Protein AF-A0A364V6A4-F1 (afdb_monomer_lite)

Radius of gyration: 16.4 Å; chains: 1; bounding box: 44×30×40 Å

Sequence (135 aa):
LLGFIPPDFLGDYAGTRKAAEILVEAIRRELERRLPPPDVTVEQLRDRSWWNGPEIYVVADDFEMIEGNSNPLRPLIPYLAQAADIGLHVIVARRSAGVGRASYEAFLQAMKEAGANGLLLSGERQEGQIWPGVY

pLDDT: mean 92.37, std 5.65, range [63.62, 98.25]

Structure (mmCIF, N/CA/C/O backbone):
data_AF-A0A364V6A4-F1
#
_entry.id   AF-A0A364V6A4-F1
#
loop_
_atom_site.group_PDB
_atom_site.id
_atom_site.type_symbol
_atom_site.label_atom_id
_atom_site.label_alt_id
_atom_site.label_comp_id
_atom_site.label_asym_id
_atom_site.label_entity_id
_atom_site.label_seq_id
_atom_site.pdbx_PDB_ins_code
_atom_site.Cartn_x
_atom_site.Cartn_y
_atom_site.Cartn_z
_atom_site.occupancy
_atom_site.B_iso_or_equiv
_atom_site.auth_seq_id
_atom_site.auth_comp_id
_atom_site.auth_asym_id
_atom_site.auth_atom_id
_atom_site.pdbx_PDB_model_num
ATOM 1 N N . LEU A 1 1 ? 0.363 -13.773 -12.157 1.00 63.62 1 LEU A N 1
ATOM 2 C CA . LEU A 1 1 ? -0.775 -13.518 -11.236 1.00 63.62 1 LEU A CA 1
ATOM 3 C C . LEU A 1 1 ? -2.107 -14.030 -11.787 1.00 63.62 1 LEU A C 1
ATOM 5 O O . LEU A 1 1 ? -2.777 -14.786 -11.093 1.00 63.62 1 LEU A O 1
ATOM 9 N N . LEU A 1 2 ? -2.483 -13.683 -13.025 1.00 71.94 2 LEU A N 1
ATOM 10 C CA . LEU A 1 2 ? -3.692 -14.224 -13.663 1.00 71.94 2 LEU A CA 1
ATOM 11 C C . LEU A 1 2 ? -3.664 -15.761 -13.738 1.00 71.94 2 LEU A C 1
ATOM 13 O O . LEU A 1 2 ? -2.624 -16.345 -14.039 1.00 71.94 2 LEU A O 1
ATOM 17 N N . GLY A 1 3 ? -4.801 -16.396 -13.439 1.00 79.06 3 GLY A N 1
ATOM 18 C CA . GLY A 1 3 ? -4.962 -17.856 -13.444 1.00 79.06 3 GLY A CA 1
ATOM 19 C C . GLY A 1 3 ? -4.605 -18.571 -12.134 1.00 79.06 3 GLY A C 1
ATOM 20 O O . GLY A 1 3 ? -4.895 -19.756 -12.013 1.00 79.06 3 GLY A O 1
ATOM 21 N N . PHE A 1 4 ? -4.027 -17.871 -11.150 1.00 85.56 4 PHE A N 1
ATOM 22 C CA . PHE A 1 4 ? -3.718 -18.431 -9.822 1.00 85.56 4 PHE A CA 1
ATOM 23 C C . PHE A 1 4 ? -4.662 -17.946 -8.715 1.00 85.56 4 PHE A C 1
ATOM 25 O O . PHE A 1 4 ? -4.752 -18.580 -7.668 1.00 85.56 4 PHE A O 1
ATOM 32 N N . ILE A 1 5 ? -5.360 -16.830 -8.941 1.00 86.88 5 ILE A N 1
ATOM 33 C CA . ILE A 1 5 ? -6.365 -16.289 -8.021 1.00 86.88 5 ILE A CA 1
ATOM 34 C C . ILE A 1 5 ? -7.715 -16.914 -8.398 1.00 86.88 5 ILE A C 1
ATOM 36 O O . ILE A 1 5 ? -8.118 -16.773 -9.558 1.00 86.88 5 ILE A O 1
ATOM 40 N N . PRO A 1 6 ? -8.414 -17.606 -7.477 1.00 90.12 6 PRO A N 1
ATOM 41 C CA . PRO A 1 6 ? -9.741 -18.127 -7.778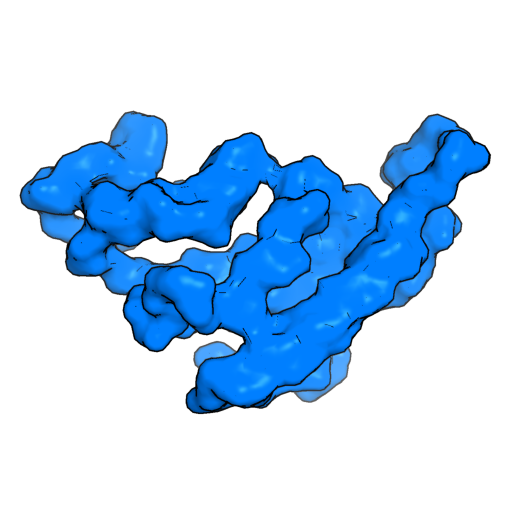 1.00 90.12 6 PRO A CA 1
ATOM 42 C C . PRO A 1 6 ? -10.704 -16.978 -8.128 1.00 90.12 6 PRO A C 1
ATOM 44 O O . PRO A 1 6 ? -10.582 -15.902 -7.538 1.00 90.12 6 PRO A O 1
ATOM 47 N N . PRO A 1 7 ? -11.667 -17.183 -9.047 1.00 87.38 7 PRO A N 1
ATOM 48 C CA . PRO A 1 7 ? -12.525 -16.105 -9.548 1.00 87.38 7 PRO A CA 1
ATOM 49 C C . PRO A 1 7 ? -13.254 -15.324 -8.450 1.00 87.38 7 PRO A C 1
ATOM 51 O O . PRO A 1 7 ? -13.356 -14.107 -8.543 1.00 87.38 7 PRO A O 1
ATOM 54 N N . ASP A 1 8 ? -13.669 -16.003 -7.379 1.00 90.00 8 ASP A N 1
ATOM 55 C CA . ASP A 1 8 ? -14.411 -15.401 -6.263 1.00 90.00 8 ASP A CA 1
ATOM 56 C C . ASP A 1 8 ? -13.586 -14.389 -5.445 1.00 90.00 8 ASP A C 1
ATOM 58 O O . ASP A 1 8 ? -14.149 -13.581 -4.710 1.00 90.00 8 ASP A O 1
ATOM 62 N N . PHE A 1 9 ? -12.254 -14.417 -5.571 1.00 90.00 9 PHE A N 1
ATOM 63 C CA . PHE A 1 9 ? -11.339 -13.485 -4.902 1.00 90.00 9 PHE A CA 1
ATOM 64 C C . PHE A 1 9 ? -10.773 -12.422 -5.850 1.00 90.00 9 PHE A C 1
ATOM 66 O O . PHE A 1 9 ? -10.132 -11.473 -5.396 1.00 90.00 9 PHE A O 1
ATOM 73 N N . LEU A 1 10 ? -10.978 -12.564 -7.164 1.00 92.44 10 LEU A N 1
ATOM 74 C CA . LEU A 1 10 ? -10.512 -11.590 -8.141 1.00 92.44 10 LEU A CA 1
ATOM 75 C C . LEU A 1 10 ? -11.546 -10.470 -8.274 1.00 92.44 10 LEU A C 1
ATOM 77 O O . LEU A 1 10 ? -12.531 -10.612 -8.991 1.00 92.44 10 LEU A O 1
ATOM 81 N N . GLY A 1 11 ? -11.294 -9.343 -7.605 1.00 90.81 11 GLY A N 1
ATOM 82 C CA . GLY A 1 11 ? -12.127 -8.148 -7.752 1.00 90.81 11 GLY A CA 1
ATOM 83 C C . GLY A 1 11 ? -12.099 -7.604 -9.182 1.00 90.81 11 GLY A C 1
ATOM 84 O O . GLY A 1 11 ? -13.140 -7.492 -9.820 1.00 90.81 11 GLY A O 1
ATOM 85 N N . ASP A 1 12 ? -10.904 -7.285 -9.687 1.00 94.00 12 ASP A N 1
ATOM 86 C CA . ASP A 1 12 ? -10.681 -6.879 -11.078 1.00 94.00 12 ASP A CA 1
ATOM 87 C C . ASP A 1 12 ? -9.176 -6.950 -11.428 1.00 94.00 12 ASP A C 1
ATOM 89 O O . ASP A 1 12 ? -8.330 -7.188 -10.561 1.00 94.00 12 ASP A O 1
ATOM 93 N N . TYR A 1 13 ? -8.828 -6.737 -12.698 1.00 94.62 13 TYR A N 1
ATOM 94 C CA . TYR A 1 13 ? -7.462 -6.718 -13.209 1.00 94.62 13 TYR A CA 1
ATOM 95 C C . TYR A 1 13 ? -7.217 -5.522 -14.139 1.00 94.62 13 TYR A C 1
ATOM 97 O O . TYR A 1 13 ? -7.909 -5.319 -15.136 1.00 94.62 13 TYR A O 1
ATOM 105 N N . ALA A 1 14 ? -6.145 -4.773 -13.876 1.00 95.31 14 ALA A N 1
ATOM 106 C CA . ALA A 1 14 ? -5.703 -3.679 -14.733 1.00 95.31 14 ALA A CA 1
ATOM 107 C C . ALA A 1 14 ? -4.434 -4.038 -15.514 1.00 95.31 14 ALA A C 1
ATOM 109 O O . ALA A 1 14 ? -3.328 -3.978 -14.989 1.00 95.31 14 ALA A O 1
ATOM 110 N N . GLY A 1 15 ? -4.589 -4.321 -16.811 1.00 93.75 15 GLY A N 1
ATOM 111 C CA . GLY A 1 15 ? -3.462 -4.488 -17.742 1.00 93.75 15 GLY A CA 1
ATOM 112 C C . GLY A 1 15 ? -2.947 -3.181 -18.361 1.00 93.75 15 GLY A C 1
ATOM 113 O O . GLY A 1 15 ? -2.010 -3.195 -19.152 1.00 93.75 15 GLY A O 1
ATOM 114 N N . THR A 1 16 ? -3.575 -2.040 -18.061 1.00 93.88 16 THR A N 1
ATOM 115 C CA . THR A 1 16 ? -3.191 -0.724 -18.595 1.00 93.88 16 THR A CA 1
ATOM 116 C C . THR A 1 16 ? -3.264 0.336 -17.504 1.00 93.88 16 THR A C 1
ATOM 118 O O . THR A 1 16 ? -4.053 0.206 -16.567 1.00 93.88 16 THR A O 1
ATOM 121 N N . ARG A 1 17 ? -2.506 1.432 -17.654 1.00 93.06 17 ARG A N 1
ATOM 122 C CA . ARG A 1 17 ? -2.542 2.560 -16.706 1.00 93.06 17 ARG A CA 1
ATOM 123 C C . ARG A 1 17 ? -3.956 3.117 -16.525 1.00 93.06 17 ARG A C 1
ATOM 125 O O . ARG A 1 17 ? -4.395 3.286 -15.398 1.00 93.06 17 ARG A O 1
ATOM 132 N N . LYS A 1 18 ? -4.691 3.320 -17.623 1.00 94.44 18 LYS A N 1
ATOM 133 C CA . LYS A 1 18 ? -6.068 3.834 -17.581 1.00 94.44 18 LYS A CA 1
ATOM 134 C C . LYS A 1 18 ? -7.011 2.906 -16.810 1.00 94.44 18 LYS A C 1
AT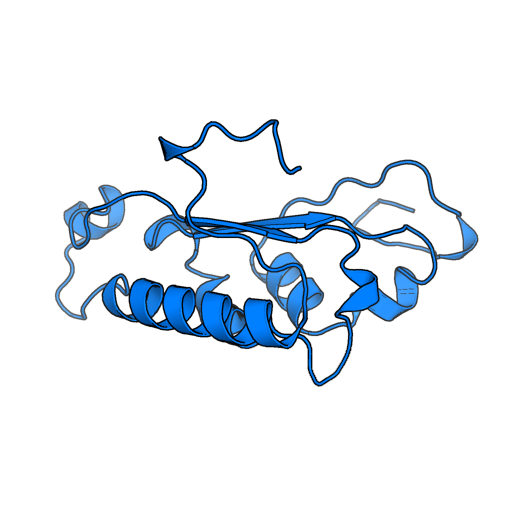OM 136 O O . LYS A 1 18 ? -7.848 3.380 -16.052 1.00 94.44 18 LYS A O 1
ATOM 141 N N . ALA A 1 19 ? -6.882 1.590 -16.992 1.00 96.19 19 ALA A N 1
ATOM 142 C CA . ALA A 1 19 ? -7.654 0.631 -16.203 1.00 96.19 19 ALA A CA 1
ATOM 143 C C . ALA A 1 19 ? -7.274 0.710 -14.716 1.00 96.19 19 ALA A C 1
ATOM 145 O O . ALA A 1 19 ? -8.159 0.744 -13.869 1.00 96.19 19 ALA A O 1
ATOM 146 N N . ALA A 1 20 ? -5.979 0.825 -14.400 1.00 96.75 20 ALA A N 1
ATOM 147 C CA . ALA A 1 20 ? -5.512 0.958 -13.021 1.00 96.75 20 ALA A CA 1
ATOM 148 C C . ALA A 1 20 ? -6.068 2.222 -12.349 1.00 96.75 20 ALA A C 1
ATOM 150 O O . ALA A 1 20 ? -6.543 2.142 -11.224 1.00 96.75 20 ALA A O 1
ATOM 151 N N . GLU A 1 21 ? -6.085 3.363 -13.043 1.00 96.44 21 GLU A N 1
ATOM 152 C CA . GLU A 1 21 ? -6.680 4.612 -12.540 1.00 96.44 21 GLU A CA 1
ATOM 153 C C . GLU A 1 21 ? -8.164 4.437 -12.182 1.00 96.44 21 GLU A C 1
ATOM 155 O O . GLU A 1 21 ? -8.600 4.877 -11.119 1.00 96.44 21 GLU A O 1
ATOM 160 N N . ILE A 1 22 ? -8.933 3.753 -13.037 1.00 97.44 22 ILE A N 1
ATOM 161 C CA . ILE A 1 22 ? -10.358 3.481 -12.800 1.00 97.44 22 ILE A CA 1
ATOM 162 C C . ILE A 1 22 ? -10.546 2.581 -11.572 1.00 97.44 22 ILE A C 1
ATOM 164 O O . ILE A 1 22 ? -11.369 2.890 -10.708 1.00 97.44 22 ILE A O 1
ATOM 168 N N . LEU A 1 23 ? -9.781 1.490 -11.473 1.00 97.50 23 LEU A N 1
ATOM 169 C CA . LEU A 1 23 ? -9.874 0.560 -10.344 1.00 97.50 23 LEU A CA 1
ATOM 170 C C . LEU A 1 23 ? -9.458 1.210 -9.030 1.00 97.50 23 LEU A C 1
ATOM 172 O O . LEU A 1 23 ? -10.139 1.051 -8.020 1.00 97.50 23 LEU A O 1
ATOM 176 N N . VAL A 1 24 ? -8.367 1.971 -9.041 1.00 98.06 24 VAL A N 1
ATOM 177 C CA . VAL A 1 24 ? -7.881 2.670 -7.852 1.00 98.06 24 VAL A CA 1
ATOM 178 C C . VAL A 1 24 ? -8.897 3.695 -7.377 1.00 98.06 24 VAL A C 1
ATOM 180 O O . VAL A 1 24 ? -9.136 3.786 -6.178 1.00 98.06 24 VAL A O 1
ATOM 183 N N . GLU A 1 25 ? -9.543 4.426 -8.283 1.00 98.00 25 GLU A N 1
ATOM 184 C CA . GLU A 1 25 ? -10.599 5.364 -7.908 1.00 98.00 25 GLU A CA 1
ATOM 185 C C . GLU A 1 25 ? -11.815 4.651 -7.289 1.00 98.00 25 GLU A C 1
ATOM 187 O O . GLU A 1 25 ? -12.401 5.152 -6.328 1.00 98.00 25 GLU A O 1
ATOM 192 N N . ALA A 1 26 ? -12.180 3.464 -7.784 1.00 97.81 26 ALA A N 1
ATOM 193 C CA . ALA A 1 26 ? -13.237 2.654 -7.181 1.00 97.81 26 ALA A CA 1
ATOM 194 C C . ALA A 1 26 ? -12.854 2.168 -5.771 1.00 97.81 26 ALA A C 1
ATOM 196 O O . ALA A 1 26 ? -13.650 2.306 -4.841 1.00 97.81 26 ALA A O 1
ATOM 197 N N . ILE A 1 27 ? -11.622 1.676 -5.599 1.00 98.12 27 ILE A N 1
ATOM 198 C CA . ILE A 1 27 ? -11.077 1.267 -4.297 1.00 98.12 27 ILE A CA 1
ATOM 199 C C . ILE A 1 27 ? -11.061 2.456 -3.338 1.00 98.12 27 ILE A C 1
ATOM 201 O O . ILE A 1 27 ? -11.564 2.350 -2.225 1.00 98.12 27 ILE A O 1
ATOM 205 N N . ARG A 1 28 ? -10.556 3.612 -3.776 1.00 98.06 28 ARG A N 1
ATOM 206 C CA . ARG A 1 28 ? -10.486 4.845 -2.983 1.00 98.06 28 ARG A CA 1
ATOM 207 C C . ARG A 1 28 ? -11.847 5.202 -2.389 1.00 98.06 28 ARG A C 1
ATOM 209 O O . ARG A 1 28 ? -11.945 5.429 -1.190 1.00 98.06 28 ARG A O 1
ATOM 216 N N . ARG A 1 29 ? -12.903 5.195 -3.206 1.00 97.75 29 ARG A N 1
ATOM 217 C CA . ARG A 1 29 ? -14.273 5.491 -2.753 1.00 97.75 29 ARG A CA 1
ATOM 218 C C . ARG A 1 29 ? -14.789 4.497 -1.722 1.00 97.75 29 ARG A C 1
ATOM 220 O O . ARG A 1 29 ? -15.554 4.880 -0.845 1.00 97.75 29 ARG A O 1
ATOM 227 N N . GLU A 1 30 ? -14.424 3.227 -1.851 1.00 97.62 30 GLU A N 1
ATOM 228 C CA . GLU A 1 30 ? -14.796 2.207 -0.875 1.00 97.62 30 GLU A CA 1
ATOM 229 C C . GLU A 1 30 ? -14.039 2.410 0.444 1.00 97.62 30 GLU A C 1
ATOM 231 O O . GLU A 1 30 ? -14.655 2.413 1.506 1.00 97.62 30 GLU A O 1
ATOM 236 N N . LEU A 1 31 ? -12.735 2.694 0.386 1.00 97.88 31 LEU A N 1
ATOM 237 C CA . LEU A 1 31 ? -11.923 3.002 1.565 1.00 97.88 31 LEU A CA 1
ATOM 238 C C . LEU A 1 31 ? -12.405 4.262 2.300 1.00 97.88 31 LEU A C 1
ATOM 240 O O . LEU A 1 31 ? -12.401 4.276 3.526 1.00 97.88 31 LEU A O 1
ATOM 244 N N . GLU A 1 32 ? -12.878 5.288 1.582 1.00 97.00 32 GLU A N 1
ATOM 245 C CA . GLU A 1 32 ? -13.492 6.481 2.193 1.00 97.00 32 GLU A CA 1
ATOM 246 C C . GLU A 1 32 ? -14.704 6.145 3.057 1.00 97.00 32 GLU A C 1
ATOM 248 O O . GLU A 1 32 ? -14.869 6.721 4.129 1.00 97.00 32 GLU A O 1
ATOM 253 N N . ARG A 1 33 ? -15.545 5.202 2.620 1.00 96.38 33 ARG A N 1
ATOM 254 C CA . ARG A 1 33 ? -16.714 4.768 3.399 1.00 96.38 33 ARG A CA 1
ATOM 255 C C . ARG A 1 33 ? -16.328 3.944 4.619 1.00 96.38 33 ARG A C 1
ATOM 257 O O . ARG A 1 33 ? -17.093 3.896 5.574 1.00 96.38 33 ARG A O 1
ATOM 264 N N . ARG A 1 34 ? -15.169 3.283 4.571 1.00 97.25 34 ARG A N 1
ATOM 265 C CA . ARG A 1 34 ? -14.639 2.469 5.670 1.00 97.25 34 ARG A CA 1
ATOM 266 C C . ARG A 1 34 ? -13.877 3.290 6.703 1.00 97.25 34 ARG A C 1
ATOM 268 O O . ARG A 1 34 ? -13.448 2.717 7.698 1.00 97.25 34 ARG A O 1
ATOM 275 N N . LEU A 1 35 ? -13.700 4.598 6.505 1.00 96.06 35 LEU A N 1
ATOM 276 C CA . LEU A 1 35 ? -13.064 5.445 7.510 1.00 96.06 35 LEU A CA 1
ATOM 277 C C . LEU A 1 35 ? -13.868 5.423 8.818 1.00 96.06 35 LEU A C 1
ATOM 279 O O . LEU A 1 35 ? -15.098 5.514 8.765 1.00 96.06 35 LEU A O 1
ATOM 283 N N . PRO A 1 36 ? -13.202 5.315 9.983 1.00 94.12 36 PRO A N 1
ATOM 284 C CA . PRO A 1 36 ? -13.894 5.353 11.263 1.00 94.12 36 PRO A CA 1
ATOM 285 C C . PRO A 1 36 ? -14.671 6.671 11.414 1.00 94.12 36 PRO A C 1
ATOM 287 O O . PRO A 1 36 ? -14.083 7.745 11.237 1.00 94.12 36 PRO A O 1
ATOM 290 N N . PRO A 1 37 ? -15.978 6.630 11.724 1.00 92.44 37 PRO A N 1
ATOM 291 C CA . PRO A 1 37 ? -16.744 7.843 11.967 1.00 92.44 37 PRO A CA 1
ATOM 292 C C . PRO A 1 37 ? -16.332 8.496 13.304 1.00 92.44 37 PRO A C 1
ATOM 294 O O . PRO A 1 37 ? -15.756 7.828 14.165 1.00 92.44 37 PRO A O 1
ATOM 297 N N . PRO A 1 38 ? -16.618 9.796 13.519 1.00 92.44 38 PRO A N 1
ATOM 298 C CA . PRO A 1 38 ? -16.183 10.518 14.722 1.00 92.44 38 PRO A CA 1
ATOM 299 C C . PRO A 1 38 ? -16.707 9.947 16.048 1.00 92.44 38 PRO A C 1
ATOM 301 O O . PRO A 1 38 ? -16.128 10.207 17.098 1.00 92.44 38 PRO A O 1
ATOM 304 N N . ASP A 1 39 ? -17.817 9.215 16.004 1.00 93.44 39 ASP A N 1
ATOM 305 C CA . ASP A 1 39 ? -18.513 8.615 17.140 1.00 93.44 39 ASP A CA 1
ATOM 306 C C . ASP A 1 39 ? -18.197 7.121 17.337 1.00 93.44 39 ASP A C 1
ATOM 308 O O . ASP A 1 39 ? -18.847 6.461 18.149 1.00 93.44 39 ASP A O 1
ATOM 312 N N . VAL A 1 40 ? -17.192 6.585 16.633 1.00 94.50 40 VAL A N 1
ATOM 313 C CA . VAL A 1 40 ? -16.762 5.187 16.775 1.00 94.50 40 VAL A CA 1
ATOM 314 C C . VAL A 1 40 ? -16.288 4.888 18.205 1.00 94.50 40 VAL A C 1
ATOM 316 O O . VAL A 1 40 ? -15.485 5.626 18.784 1.00 94.50 40 VAL A O 1
ATOM 319 N N . THR A 1 41 ? -16.775 3.794 18.797 1.00 94.69 41 THR A N 1
ATOM 320 C CA . THR A 1 41 ? -16.348 3.382 20.146 1.00 94.69 41 THR A CA 1
ATOM 321 C C . THR A 1 41 ? -15.021 2.619 20.121 1.00 94.69 41 THR A C 1
ATOM 323 O O . THR A 1 41 ? -14.572 2.141 19.079 1.00 94.69 41 THR A O 1
ATOM 326 N N . VAL A 1 42 ? -14.387 2.450 21.287 1.00 93.81 42 VAL A N 1
ATOM 327 C CA . VAL A 1 42 ? -13.146 1.662 21.419 1.00 93.81 42 VAL A CA 1
ATOM 328 C C . VAL A 1 42 ? -13.372 0.196 21.037 1.00 93.81 42 VAL A C 1
ATOM 330 O O . VAL A 1 42 ? -12.523 -0.413 20.389 1.00 93.81 42 VAL A O 1
ATOM 333 N N . GLU A 1 43 ? -14.520 -0.371 21.407 1.00 94.62 43 GLU A N 1
ATOM 334 C CA . GLU A 1 43 ? -14.911 -1.737 21.048 1.00 94.62 43 GLU A CA 1
ATOM 335 C C . GLU A 1 43 ? -15.088 -1.867 19.535 1.00 94.62 43 GLU A C 1
ATOM 337 O O . GLU A 1 43 ? -14.581 -2.810 18.933 1.00 94.62 43 GLU A O 1
ATOM 342 N N . GLN A 1 44 ? -15.737 -0.883 18.904 1.00 93.88 44 GLN A N 1
ATOM 343 C CA . GLN A 1 44 ? -15.886 -0.865 17.454 1.00 93.88 44 GLN A CA 1
ATOM 344 C C . GLN A 1 44 ? -14.536 -0.740 16.752 1.00 93.88 44 GLN A C 1
ATOM 346 O O . GLN A 1 44 ? -14.310 -1.495 15.812 1.00 93.88 44 GLN A O 1
ATOM 351 N N . LEU A 1 45 ? -13.638 0.132 17.233 1.00 92.00 45 LEU A N 1
ATOM 352 C CA . LEU A 1 45 ? -12.261 0.272 16.738 1.00 92.00 45 LEU A CA 1
ATOM 353 C C . LEU A 1 45 ? -11.498 -1.057 16.778 1.00 92.00 45 LEU A C 1
ATOM 355 O O . LEU A 1 45 ? -10.868 -1.447 15.798 1.00 92.00 45 LEU A O 1
ATOM 359 N N . ARG A 1 46 ? -11.591 -1.773 17.901 1.00 91.56 46 ARG A N 1
ATOM 360 C CA . ARG A 1 46 ? -10.905 -3.053 18.099 1.00 91.56 46 ARG A CA 1
ATOM 361 C C . ARG A 1 46 ? -11.428 -4.154 17.178 1.00 91.56 46 ARG A C 1
ATOM 363 O O . ARG A 1 46 ? -10.628 -4.915 16.637 1.00 91.56 46 ARG A O 1
ATOM 370 N N . ASP A 1 47 ? -12.745 -4.223 17.009 1.00 93.75 47 ASP A N 1
ATOM 371 C CA . ASP A 1 47 ? -13.405 -5.319 16.295 1.00 93.75 47 ASP A CA 1
ATOM 372 C C . ASP A 1 47 ? -13.724 -4.976 14.829 1.00 93.75 47 ASP A C 1
ATOM 374 O O . ASP A 1 47 ? -14.276 -5.803 14.105 1.00 93.75 47 ASP A O 1
ATOM 378 N N . ARG A 1 48 ? -13.380 -3.761 14.378 1.00 94.62 48 ARG A N 1
ATOM 379 C CA . ARG A 1 48 ? -13.638 -3.237 13.022 1.00 94.62 48 ARG A CA 1
ATOM 380 C C . ARG A 1 48 ? -15.106 -3.257 12.607 1.00 94.62 48 ARG A C 1
ATO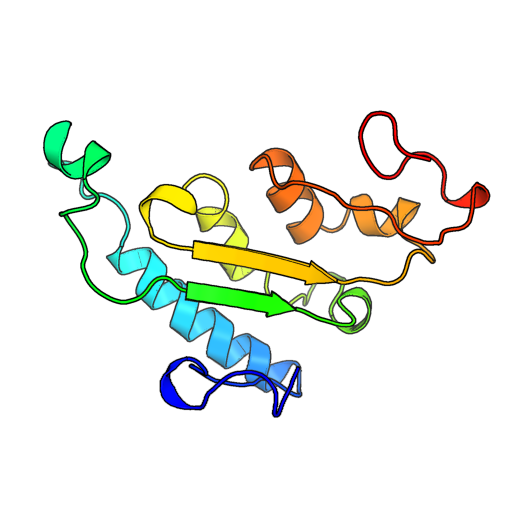M 382 O O . ARG A 1 48 ? -15.432 -3.363 11.431 1.00 94.62 48 ARG A O 1
ATOM 389 N N . SER A 1 49 ? -16.012 -3.131 13.572 1.00 94.94 49 SER A N 1
ATOM 390 C CA . SER A 1 49 ? -17.441 -3.390 13.362 1.00 94.94 49 SER A CA 1
ATOM 391 C C . SER A 1 49 ? -18.236 -2.215 12.781 1.00 94.94 49 SER A C 1
ATOM 393 O O . SER A 1 49 ? -19.432 -2.360 12.532 1.00 94.94 49 SER A O 1
ATOM 395 N N . TRP A 1 50 ? -17.603 -1.061 12.531 1.00 95.19 50 TRP A N 1
ATOM 396 C CA . TRP A 1 50 ? -18.249 0.075 11.853 1.00 95.19 50 TRP A CA 1
ATOM 397 C C . TRP A 1 50 ? -18.344 -0.106 10.331 1.00 95.19 50 TRP A C 1
ATOM 399 O O . TRP A 1 50 ? -19.072 0.634 9.672 1.00 95.19 50 TRP A O 1
ATOM 409 N N . TRP A 1 51 ? -17.635 -1.087 9.766 1.00 96.31 51 TRP A N 1
ATOM 410 C CA . TRP A 1 51 ? -17.758 -1.471 8.364 1.00 96.31 51 TRP A CA 1
ATOM 411 C C . TRP A 1 51 ? -17.891 -2.988 8.221 1.00 96.31 51 TRP A C 1
ATOM 413 O O . TRP A 1 51 ? -17.612 -3.761 9.133 1.00 96.31 51 TRP A O 1
ATOM 423 N N . ASN A 1 52 ? -18.347 -3.419 7.049 1.00 95.69 52 ASN A N 1
ATOM 424 C CA . ASN A 1 52 ? -18.467 -4.828 6.702 1.00 95.69 52 ASN A CA 1
ATOM 425 C C . ASN A 1 52 ? -18.050 -5.062 5.250 1.00 95.69 52 ASN A C 1
ATOM 427 O O . ASN A 1 52 ? -18.173 -4.174 4.408 1.00 95.69 52 ASN A O 1
ATOM 431 N N . GLY A 1 53 ? -17.663 -6.292 4.929 1.00 94.62 53 GLY A N 1
ATOM 432 C CA . GLY A 1 53 ? -17.313 -6.702 3.572 1.00 94.62 53 GLY A CA 1
ATOM 433 C C . GLY A 1 53 ? -15.939 -7.362 3.512 1.00 94.62 53 GLY A C 1
ATOM 434 O O . GLY A 1 53 ? -15.303 -7.556 4.547 1.00 94.62 53 GLY A O 1
ATOM 435 N N . PRO A 1 54 ? -15.479 -7.735 2.310 1.00 95.06 54 PRO A N 1
ATOM 436 C CA . PRO A 1 54 ? -14.157 -8.312 2.145 1.00 95.06 54 PRO A CA 1
ATOM 437 C C . PRO A 1 54 ? -13.064 -7.258 2.356 1.00 95.06 54 PRO A C 1
ATOM 439 O O . PRO A 1 54 ? -13.237 -6.069 2.056 1.00 95.06 54 PRO A O 1
ATOM 442 N N . GLU A 1 55 ? -11.914 -7.721 2.828 1.00 96.81 55 GLU A N 1
ATOM 443 C CA . GLU A 1 55 ? -10.659 -6.977 2.742 1.00 96.81 55 GLU A CA 1
ATOM 444 C C . GLU A 1 55 ? -10.239 -6.799 1.273 1.00 96.81 55 GLU A C 1
ATOM 446 O O . GLU A 1 55 ? -10.541 -7.623 0.408 1.00 96.81 55 GLU A O 1
ATOM 451 N N . ILE A 1 56 ? -9.541 -5.703 0.988 1.00 97.75 56 ILE A N 1
ATOM 452 C CA . ILE A 1 56 ? -9.076 -5.330 -0.346 1.00 97.75 56 ILE A CA 1
ATOM 453 C C . ILE A 1 56 ? -7.569 -5.565 -0.420 1.00 97.75 56 ILE A C 1
ATOM 455 O O . ILE A 1 56 ? -6.796 -4.914 0.280 1.00 97.75 56 ILE A O 1
ATOM 459 N N . TYR A 1 57 ? -7.154 -6.457 -1.317 1.00 97.62 57 TYR A N 1
ATOM 460 C CA . TYR A 1 57 ? -5.750 -6.739 -1.609 1.00 97.62 57 TYR A CA 1
ATOM 461 C C . TYR A 1 57 ? -5.378 -6.112 -2.954 1.00 97.62 57 TYR A C 1
ATOM 463 O O . TYR A 1 57 ? -5.832 -6.555 -4.008 1.00 97.62 57 TYR A O 1
ATOM 471 N N . VAL A 1 58 ? -4.540 -5.078 -2.924 1.00 97.50 58 VAL A N 1
ATOM 472 C CA . VAL A 1 58 ? -3.967 -4.447 -4.116 1.00 97.50 58 VAL A CA 1
ATOM 473 C C . VAL A 1 58 ? -2.603 -5.066 -4.375 1.00 97.50 58 VAL A C 1
ATOM 475 O O . VAL A 1 58 ? -1.663 -4.838 -3.617 1.00 97.50 58 VAL A O 1
ATOM 478 N N . VAL A 1 59 ? -2.492 -5.844 -5.450 1.00 96.88 59 VAL A N 1
ATOM 479 C CA . VAL A 1 59 ? -1.228 -6.454 -5.880 1.00 96.88 59 VAL A CA 1
ATOM 480 C C . VAL A 1 59 ? -0.743 -5.751 -7.142 1.00 96.88 59 VAL A C 1
ATOM 482 O O . VAL A 1 59 ? -1.384 -5.841 -8.188 1.00 96.88 59 VAL A O 1
ATOM 485 N N . ALA A 1 60 ? 0.386 -5.056 -7.042 1.00 96.38 60 ALA A N 1
ATOM 486 C CA . ALA A 1 60 ? 1.035 -4.381 -8.157 1.00 96.38 60 ALA A CA 1
ATOM 487 C C . ALA A 1 60 ? 2.355 -5.083 -8.488 1.00 96.38 60 ALA A C 1
ATOM 489 O O . ALA A 1 60 ? 3.282 -5.089 -7.680 1.00 96.38 60 ALA A O 1
ATOM 490 N N . ASP A 1 61 ? 2.416 -5.677 -9.674 1.00 94.88 61 ASP A N 1
ATOM 491 C CA . ASP A 1 61 ? 3.606 -6.332 -10.222 1.00 94.88 61 ASP A CA 1
ATOM 492 C C . ASP A 1 61 ? 4.279 -5.428 -11.267 1.00 94.88 61 ASP A C 1
ATOM 494 O O . ASP A 1 61 ? 3.622 -4.532 -11.804 1.00 94.88 61 ASP A O 1
ATOM 498 N N . ASP A 1 62 ? 5.572 -5.644 -11.531 1.00 93.94 62 ASP A N 1
ATOM 499 C CA . ASP A 1 62 ? 6.417 -4.780 -12.380 1.00 93.94 62 ASP A CA 1
ATOM 500 C C . ASP A 1 62 ? 6.209 -3.272 -12.081 1.00 93.94 62 ASP A C 1
ATOM 502 O O . ASP A 1 62 ? 6.018 -2.450 -12.984 1.00 93.94 62 ASP A O 1
ATOM 506 N N . PHE A 1 63 ? 6.194 -2.883 -10.800 1.00 94.25 63 PHE A N 1
ATOM 507 C CA . PHE A 1 63 ? 5.797 -1.532 -10.377 1.00 94.25 63 PHE A CA 1
ATOM 508 C C . PHE A 1 63 ? 6.648 -0.415 -10.997 1.00 94.25 63 PHE A C 1
ATOM 510 O O . PHE A 1 63 ? 6.135 0.682 -11.229 1.00 94.25 63 PHE A O 1
ATOM 517 N N . GLU A 1 64 ? 7.897 -0.693 -11.384 1.00 92.00 64 GLU A N 1
ATOM 518 C CA . GLU A 1 64 ? 8.732 0.255 -12.129 1.00 92.00 64 GLU A CA 1
ATOM 519 C C . GLU A 1 64 ? 8.094 0.760 -13.439 1.00 92.00 64 GLU A C 1
ATOM 521 O O . GLU A 1 64 ? 8.421 1.847 -13.912 1.00 92.00 64 GLU A O 1
ATOM 526 N N . MET A 1 65 ? 7.138 0.022 -14.011 1.00 92.00 65 MET A N 1
ATOM 527 C CA . MET A 1 65 ? 6.405 0.412 -15.221 1.00 92.00 65 MET A CA 1
ATOM 528 C C . MET A 1 65 ? 5.386 1.535 -14.975 1.00 92.00 65 MET A C 1
ATOM 530 O O . MET A 1 65 ? 4.945 2.202 -15.920 1.00 92.00 65 MET A O 1
ATOM 534 N N . ILE A 1 66 ? 4.981 1.741 -13.718 1.00 91.38 66 ILE A N 1
ATOM 535 C CA . ILE A 1 66 ? 3.976 2.736 -13.331 1.00 91.38 66 ILE A CA 1
ATOM 536 C C . ILE A 1 66 ? 4.521 3.861 -12.446 1.00 91.38 66 ILE A C 1
ATOM 538 O O . ILE A 1 66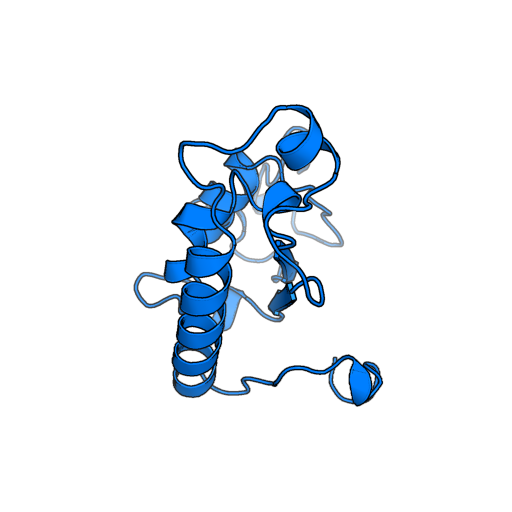 ? 3.790 4.834 -12.238 1.00 91.38 66 ILE A O 1
ATOM 542 N N . GLU A 1 67 ? 5.783 3.765 -12.011 1.00 88.12 67 GLU A N 1
ATOM 543 C CA . GLU A 1 67 ? 6.511 4.778 -11.235 1.00 88.12 67 GLU A CA 1
ATOM 544 C C . GLU A 1 67 ? 6.447 6.185 -11.874 1.00 88.12 67 GLU A C 1
ATOM 546 O O . GLU A 1 67 ? 6.310 6.361 -13.090 1.00 88.12 67 GLU A O 1
ATOM 551 N N . GLY A 1 68 ? 6.564 7.216 -11.031 1.00 85.12 68 GLY A N 1
ATOM 552 C CA . GLY A 1 68 ? 6.610 8.623 -11.439 1.00 85.12 68 GLY A CA 1
ATOM 553 C C . GLY A 1 68 ? 5.355 9.427 -11.089 1.00 85.12 68 GLY A C 1
ATOM 554 O O . GLY A 1 68 ? 4.466 8.983 -10.364 1.00 85.12 68 GLY A O 1
ATOM 555 N N . ASN A 1 69 ? 5.280 10.660 -11.599 1.00 82.00 69 ASN A N 1
ATOM 556 C CA . ASN A 1 69 ? 4.259 11.628 -11.176 1.00 82.00 69 ASN A CA 1
ATOM 557 C C . ASN A 1 69 ? 2.818 11.169 -11.434 1.00 82.00 69 ASN A C 1
ATOM 559 O O . ASN A 1 69 ? 1.929 11.518 -10.656 1.00 82.00 69 ASN A O 1
ATOM 563 N N . SER A 1 70 ? 2.602 10.384 -12.490 1.00 87.75 70 SER A N 1
ATOM 564 C CA . SER A 1 70 ? 1.306 9.829 -12.889 1.00 87.75 70 SER A CA 1
ATOM 565 C C . SER A 1 70 ? 1.071 8.407 -12.368 1.00 87.75 70 SER A C 1
ATOM 567 O O . SER A 1 70 ? 0.281 7.667 -12.956 1.00 87.75 70 SER A O 1
ATOM 569 N N . ASN A 1 71 ? 1.767 7.994 -11.302 1.00 94.75 71 ASN A N 1
ATOM 570 C CA . ASN A 1 71 ? 1.541 6.697 -10.670 1.00 94.75 71 ASN A CA 1
ATOM 571 C C . ASN A 1 71 ? 0.058 6.562 -10.250 1.00 94.75 71 ASN A C 1
ATOM 573 O O . ASN A 1 71 ? -0.409 7.339 -9.409 1.00 94.75 71 ASN A O 1
ATOM 577 N N . PRO A 1 72 ? -0.686 5.588 -10.815 1.00 96.50 72 PRO A N 1
ATOM 578 C CA . PRO A 1 72 ? -2.118 5.438 -10.589 1.00 96.50 72 PRO A CA 1
ATOM 579 C C . PRO A 1 72 ? -2.458 5.043 -9.150 1.00 96.50 72 PRO A C 1
ATOM 581 O O . PRO A 1 72 ? -3.603 5.206 -8.758 1.00 96.50 72 PRO A O 1
ATOM 584 N N . LEU A 1 73 ? -1.493 4.557 -8.357 1.00 97.50 73 LEU A N 1
ATOM 585 C CA . LEU A 1 73 ? -1.702 4.132 -6.968 1.00 97.50 73 LEU A CA 1
ATOM 586 C C . LEU A 1 73 ? -1.627 5.283 -5.954 1.00 97.50 73 LEU A C 1
ATOM 588 O O . LEU A 1 73 ? -2.063 5.123 -4.815 1.00 97.50 73 LEU A O 1
ATOM 592 N N . ARG A 1 74 ? -1.134 6.467 -6.350 1.00 96.75 74 ARG A N 1
ATOM 593 C CA . ARG A 1 74 ? -1.015 7.640 -5.458 1.00 96.75 74 ARG A CA 1
ATOM 594 C C . ARG A 1 74 ? -2.301 8.013 -4.709 1.00 96.75 74 ARG A C 1
ATOM 596 O O . ARG A 1 74 ? -2.180 8.398 -3.548 1.00 96.75 74 ARG A O 1
ATOM 603 N N . PRO A 1 75 ? -3.515 7.892 -5.284 1.00 97.25 75 PRO A N 1
ATOM 604 C CA . PRO A 1 75 ? -4.745 8.178 -4.552 1.00 97.25 75 PRO A CA 1
ATOM 605 C C . PRO A 1 75 ? -4.969 7.291 -3.320 1.00 97.25 75 PRO A C 1
ATOM 607 O O . PRO A 1 75 ? -5.773 7.660 -2.474 1.00 97.25 75 PRO A O 1
ATOM 610 N N . LEU A 1 76 ? -4.267 6.158 -3.187 1.00 98.00 76 LEU A N 1
ATOM 611 C CA . LEU A 1 76 ? -4.360 5.287 -2.013 1.00 98.00 76 LEU A CA 1
ATOM 612 C C . LEU A 1 76 ? -3.445 5.722 -0.853 1.00 98.00 76 LEU A C 1
ATOM 614 O O . LEU A 1 76 ? -3.627 5.240 0.263 1.00 98.00 76 LEU A O 1
ATOM 618 N N . ILE A 1 77 ? -2.500 6.647 -1.078 1.00 97.62 77 ILE A N 1
ATOM 619 C CA . ILE A 1 77 ? -1.548 7.127 -0.055 1.00 97.62 77 ILE A CA 1
ATOM 620 C C . ILE A 1 77 ? -2.238 7.558 1.251 1.00 97.62 77 ILE A C 1
ATOM 622 O O . ILE A 1 77 ? -1.797 7.103 2.307 1.00 97.62 77 ILE A O 1
ATOM 626 N N . PRO A 1 78 ? -3.324 8.362 1.231 1.00 97.56 78 PRO A N 1
ATOM 627 C CA . PRO A 1 78 ? -3.971 8.828 2.461 1.00 97.56 78 PRO A CA 1
ATOM 628 C C . PRO A 1 78 ? -4.521 7.710 3.358 1.00 97.56 78 PRO A C 1
ATOM 630 O O . PRO A 1 78 ? -4.818 7.950 4.524 1.00 97.56 78 PRO A O 1
ATOM 633 N N . TYR A 1 79 ? -4.672 6.495 2.829 1.00 98.06 79 TYR A N 1
ATOM 634 C CA . TYR A 1 79 ? -5.268 5.366 3.535 1.00 98.06 79 TYR A CA 1
ATOM 635 C C . TYR A 1 79 ? -4.229 4.379 4.074 1.00 98.06 79 TYR A C 1
ATOM 637 O O . TYR A 1 79 ? -4.583 3.516 4.872 1.00 98.06 79 TYR A O 1
ATOM 645 N N . LEU A 1 80 ? -2.954 4.502 3.683 1.00 97.69 80 LEU A N 1
ATOM 646 C CA . LEU A 1 80 ? -1.915 3.530 4.042 1.00 97.69 80 LEU A CA 1
ATOM 647 C C . LEU A 1 80 ? -1.670 3.453 5.555 1.00 97.69 80 LEU A C 1
ATOM 649 O O . LEU A 1 80 ? -1.526 2.360 6.091 1.00 97.69 80 LEU A O 1
ATOM 653 N N . ALA A 1 81 ? -1.688 4.589 6.256 1.00 95.75 81 ALA A N 1
ATOM 654 C CA . ALA A 1 81 ? -1.436 4.635 7.700 1.00 95.75 81 ALA A CA 1
ATOM 655 C C . ALA A 1 81 ? -2.513 3.918 8.538 1.00 95.75 81 ALA A C 1
ATOM 657 O O . ALA A 1 81 ? -2.224 3.431 9.625 1.00 95.75 81 ALA A O 1
ATOM 658 N N . GLN A 1 82 ? -3.741 3.835 8.023 1.00 94.88 82 GLN A N 1
ATOM 659 C CA . GLN A 1 82 ? -4.897 3.207 8.677 1.00 94.88 82 GLN A CA 1
ATOM 660 C C . GLN A 1 82 ? -5.360 1.947 7.934 1.00 94.88 82 GLN A C 1
ATOM 662 O O . GLN A 1 82 ? -6.483 1.482 8.117 1.00 94.88 82 GLN A O 1
ATOM 667 N N . ALA A 1 83 ? -4.503 1.396 7.067 1.00 96.81 83 ALA A N 1
ATOM 668 C CA . ALA A 1 83 ? -4.851 0.308 6.162 1.00 96.81 83 ALA A CA 1
ATOM 669 C C . ALA A 1 83 ? -5.389 -0.920 6.913 1.00 96.81 83 ALA A C 1
ATOM 671 O O . ALA A 1 83 ? -6.366 -1.526 6.479 1.00 96.81 83 ALA A O 1
ATOM 672 N N . ALA A 1 84 ? -4.812 -1.225 8.081 1.00 94.19 84 ALA A N 1
ATOM 673 C CA . ALA A 1 84 ? -5.273 -2.307 8.941 1.00 94.19 84 ALA A CA 1
ATOM 674 C C . ALA A 1 84 ? -6.740 -2.122 9.362 1.00 94.19 84 ALA A C 1
ATOM 676 O O . ALA A 1 84 ? -7.516 -3.067 9.279 1.00 94.19 84 ALA A O 1
ATOM 677 N N . ASP A 1 85 ? -7.140 -0.916 9.760 1.00 95.19 85 ASP A N 1
ATOM 678 C CA . ASP A 1 85 ? -8.473 -0.649 10.311 1.00 95.19 85 ASP A CA 1
ATOM 679 C C . ASP A 1 85 ? -9.571 -0.698 9.247 1.00 95.19 85 ASP A C 1
ATOM 681 O O . ASP A 1 85 ? -10.694 -1.101 9.539 1.00 95.19 85 ASP A O 1
ATOM 685 N N . ILE A 1 86 ? -9.237 -0.354 8.002 1.00 97.19 86 ILE A N 1
ATOM 686 C CA . ILE A 1 86 ? -10.174 -0.305 6.867 1.00 97.19 86 ILE A CA 1
ATOM 687 C C . ILE A 1 86 ? -10.094 -1.538 5.946 1.00 97.19 86 ILE A C 1
ATOM 689 O O . ILE A 1 86 ? -10.758 -1.590 4.905 1.00 97.19 86 ILE A O 1
ATOM 693 N N . GLY A 1 87 ? -9.270 -2.526 6.310 1.00 97.19 87 GLY A N 1
ATOM 694 C CA . GLY A 1 87 ? -9.095 -3.769 5.557 1.00 97.19 87 GLY A CA 1
ATOM 695 C C . GLY A 1 87 ? -8.412 -3.580 4.200 1.00 97.19 87 GLY A C 1
ATOM 696 O O . GLY A 1 87 ? -8.822 -4.205 3.225 1.00 97.19 87 GLY A O 1
ATOM 697 N N . LEU A 1 88 ? -7.418 -2.693 4.110 1.00 98.25 88 LEU A N 1
ATOM 698 C CA . LEU A 1 88 ? -6.573 -2.504 2.931 1.00 98.25 88 LEU A CA 1
ATOM 699 C C . LEU A 1 88 ? -5.238 -3.237 3.108 1.00 98.25 88 LEU A C 1
ATOM 701 O O . LEU A 1 88 ? -4.528 -3.047 4.092 1.00 98.25 88 LEU A O 1
ATOM 705 N N . HIS A 1 89 ? -4.842 -3.988 2.087 1.00 98.06 89 HIS A N 1
ATOM 706 C CA . HIS A 1 89 ? -3.533 -4.619 1.979 1.00 98.06 89 HIS A CA 1
ATOM 707 C C . HIS A 1 89 ? -2.914 -4.244 0.637 1.00 98.06 89 HIS A C 1
ATOM 709 O O . HIS A 1 89 ? -3.554 -4.367 -0.405 1.00 98.06 89 HIS A O 1
ATOM 715 N N . VAL A 1 90 ? -1.661 -3.795 0.648 1.00 97.94 90 VAL A N 1
ATOM 716 C CA . VAL A 1 90 ? -0.934 -3.420 -0.569 1.00 97.94 90 VAL A CA 1
ATOM 717 C C . VAL A 1 90 ? 0.331 -4.259 -0.667 1.00 97.94 90 VAL A C 1
ATOM 719 O O . VAL A 1 90 ? 1.165 -4.244 0.236 1.00 97.94 90 VAL A O 1
ATOM 722 N N . ILE A 1 91 ? 0.478 -4.973 -1.779 1.00 97.44 91 ILE A N 1
ATOM 723 C CA . ILE A 1 91 ? 1.667 -5.743 -2.126 1.00 97.44 91 ILE A CA 1
ATOM 724 C C . ILE A 1 91 ? 2.231 -5.168 -3.418 1.00 97.44 91 ILE A C 1
ATOM 726 O O . ILE A 1 91 ? 1.551 -5.129 -4.441 1.00 97.44 91 ILE A O 1
ATOM 730 N N . VAL A 1 92 ? 3.487 -4.736 -3.369 1.00 95.94 92 VAL A N 1
ATOM 731 C CA . VAL A 1 92 ? 4.209 -4.212 -4.526 1.00 95.94 92 VAL A CA 1
ATOM 732 C C . VAL A 1 92 ? 5.416 -5.098 -4.800 1.00 95.94 92 VAL A C 1
ATOM 734 O O . VAL A 1 92 ? 6.214 -5.357 -3.900 1.00 95.94 92 VAL A O 1
ATOM 737 N N . ALA A 1 93 ? 5.568 -5.520 -6.051 1.00 94.94 93 ALA A N 1
ATOM 738 C CA . ALA A 1 93 ? 6.772 -6.145 -6.570 1.00 94.94 93 ALA A CA 1
ATOM 739 C C . ALA A 1 93 ? 7.413 -5.222 -7.614 1.00 94.94 93 ALA A C 1
ATOM 741 O O . ALA A 1 93 ? 6.738 -4.678 -8.489 1.00 94.94 93 ALA A O 1
ATOM 742 N N . ARG A 1 94 ? 8.730 -5.027 -7.501 1.00 93.50 94 ARG A N 1
ATOM 743 C CA . ARG A 1 94 ? 9.536 -4.235 -8.438 1.00 93.50 94 ARG A CA 1
ATOM 744 C C . ARG A 1 94 ? 10.907 -4.854 -8.633 1.00 93.50 94 ARG A C 1
ATOM 746 O O . ARG A 1 94 ? 11.421 -5.529 -7.738 1.00 93.50 94 ARG A O 1
ATOM 753 N N . ARG A 1 95 ? 11.534 -4.569 -9.772 1.00 91.88 95 ARG A N 1
ATOM 754 C CA . ARG A 1 95 ? 12.916 -4.999 -10.044 1.00 91.88 95 ARG A CA 1
ATOM 755 C C . ARG A 1 95 ? 13.919 -4.289 -9.141 1.00 91.88 95 ARG A C 1
ATOM 757 O O . ARG A 1 95 ? 13.756 -3.118 -8.816 1.00 91.88 95 ARG A O 1
ATOM 764 N N . SER A 1 96 ? 15.004 -4.970 -8.774 1.00 89.94 96 SER A N 1
ATOM 765 C CA . SER A 1 96 ? 16.076 -4.383 -7.955 1.00 89.94 96 SER A CA 1
ATOM 766 C C . SER A 1 96 ? 16.787 -3.217 -8.648 1.00 89.94 96 SER A C 1
ATOM 768 O O . SER A 1 96 ? 17.244 -2.305 -7.973 1.00 89.94 96 SER A O 1
ATOM 770 N N . ALA A 1 97 ? 16.854 -3.211 -9.980 1.00 89.25 97 ALA A N 1
ATOM 771 C CA . ALA A 1 97 ? 17.501 -2.142 -10.732 1.00 89.25 97 ALA A CA 1
ATOM 772 C C . ALA A 1 97 ? 16.839 -0.775 -10.469 1.00 89.25 97 ALA A C 1
ATOM 774 O O . ALA A 1 97 ? 15.614 -0.625 -10.513 1.00 89.25 97 ALA A O 1
ATOM 775 N N . GLY A 1 98 ? 17.660 0.236 -10.193 1.00 86.31 98 GLY A N 1
ATOM 776 C CA . GLY A 1 98 ? 17.239 1.606 -9.917 1.00 86.31 98 GLY A CA 1
ATOM 777 C C . GLY A 1 98 ? 16.490 1.805 -8.596 1.00 86.31 98 GLY A C 1
ATOM 778 O O . GLY A 1 98 ? 15.929 2.885 -8.390 1.00 86.31 98 GLY A O 1
ATOM 779 N N . VAL A 1 99 ? 16.465 0.808 -7.706 1.00 86.12 99 VAL A N 1
ATOM 780 C CA . VAL A 1 99 ? 15.757 0.861 -6.416 1.00 86.12 99 VAL A CA 1
ATOM 78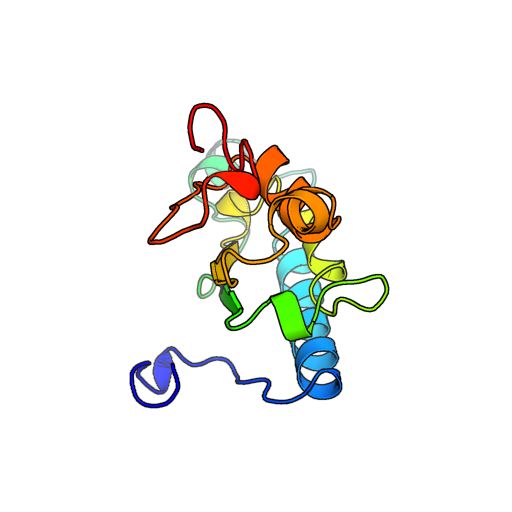1 C C . VAL A 1 99 ? 16.240 1.987 -5.508 1.00 86.12 99 VAL A C 1
ATOM 783 O O . VAL A 1 99 ? 15.430 2.556 -4.770 1.00 86.12 99 VAL A O 1
ATOM 786 N N . GLY A 1 100 ? 17.523 2.357 -5.588 1.00 84.25 100 GLY A N 1
ATOM 787 C CA . GLY A 1 100 ? 18.057 3.467 -4.802 1.00 84.25 100 GLY A CA 1
ATOM 788 C C . GLY A 1 100 ? 17.331 4.777 -5.119 1.00 84.25 100 GLY A C 1
ATOM 789 O O . GLY A 1 100 ? 16.969 5.531 -4.220 1.00 84.25 100 GLY A O 1
ATOM 790 N N . ARG A 1 101 ? 17.016 5.014 -6.401 1.00 84.12 101 ARG A N 1
ATOM 791 C CA . ARG A 1 101 ? 16.235 6.183 -6.842 1.00 84.12 101 ARG A CA 1
ATOM 792 C C . ARG A 1 101 ? 14.737 5.997 -6.626 1.00 84.12 101 ARG A C 1
ATOM 794 O O . ARG A 1 101 ? 14.070 6.923 -6.176 1.00 84.12 101 ARG A O 1
ATOM 801 N N . ALA A 1 102 ? 14.211 4.813 -6.927 1.00 85.25 102 ALA A N 1
ATOM 802 C CA . ALA A 1 102 ? 12.788 4.522 -6.776 1.00 85.25 102 ALA A CA 1
ATOM 803 C C . ALA A 1 102 ? 12.324 4.563 -5.314 1.00 85.25 102 ALA A C 1
ATOM 805 O O . ALA A 1 102 ? 11.156 4.810 -5.050 1.00 85.25 102 ALA A O 1
ATOM 806 N N . SER A 1 103 ? 13.228 4.396 -4.345 1.00 81.56 103 SER A N 1
ATOM 807 C CA . SER A 1 103 ? 12.906 4.543 -2.920 1.00 81.56 103 SER A CA 1
ATOM 808 C C . SER A 1 103 ? 12.394 5.938 -2.534 1.00 81.56 103 SER A C 1
ATOM 810 O O . SER A 1 103 ? 11.810 6.068 -1.462 1.00 81.56 103 SER A O 1
ATOM 812 N N . TYR A 1 104 ? 12.588 6.948 -3.391 1.00 84.81 104 TYR A N 1
ATOM 813 C CA . TYR A 1 104 ? 12.028 8.297 -3.244 1.00 84.81 104 TYR A CA 1
ATOM 814 C C . TYR A 1 104 ? 10.694 8.490 -3.983 1.00 84.81 104 TYR A C 1
ATOM 816 O O . TYR A 1 104 ? 10.142 9.589 -3.995 1.00 84.81 104 TYR A O 1
ATOM 824 N N . GLU A 1 105 ? 10.175 7.453 -4.643 1.00 91.56 105 GLU A N 1
ATOM 825 C CA . GLU A 1 105 ? 8.832 7.482 -5.208 1.00 91.56 105 GLU A CA 1
ATOM 826 C C . GLU A 1 105 ? 7.808 7.567 -4.065 1.00 91.56 105 GLU A C 1
ATOM 828 O O . GLU A 1 105 ? 7.894 6.850 -3.066 1.00 91.56 105 GLU A O 1
ATOM 833 N N . ALA A 1 106 ? 6.857 8.496 -4.197 1.00 93.69 106 ALA A N 1
ATOM 834 C CA . ALA A 1 106 ? 5.997 8.916 -3.094 1.00 93.69 106 ALA A CA 1
ATOM 835 C C . ALA A 1 106 ? 5.126 7.786 -2.526 1.00 93.69 106 ALA A C 1
ATOM 837 O O . ALA A 1 106 ? 4.866 7.761 -1.325 1.00 93.69 106 ALA A O 1
ATOM 838 N N . PHE A 1 107 ? 4.662 6.860 -3.367 1.00 95.31 107 PHE A N 1
ATOM 839 C CA . PHE A 1 107 ? 3.864 5.726 -2.918 1.00 95.31 107 PHE A CA 1
ATOM 840 C C . PHE A 1 107 ? 4.714 4.728 -2.124 1.00 95.31 107 PHE A C 1
ATOM 842 O O . PHE A 1 107 ? 4.320 4.333 -1.027 1.00 95.31 107 PHE A O 1
ATOM 849 N N . LEU A 1 108 ? 5.907 4.376 -2.615 1.00 93.06 108 LEU A N 1
ATOM 850 C CA . LEU A 1 108 ? 6.836 3.500 -1.890 1.00 93.06 108 LEU A CA 1
ATOM 851 C C . LEU A 1 108 ? 7.305 4.118 -0.570 1.00 93.06 108 LEU A C 1
ATOM 853 O O . LEU A 1 108 ? 7.407 3.412 0.435 1.00 93.06 108 LEU A O 1
ATOM 857 N N . GLN A 1 109 ? 7.561 5.426 -0.553 1.00 93.12 109 GLN A N 1
ATOM 858 C CA . GLN A 1 109 ? 7.902 6.144 0.670 1.00 93.12 109 GLN A CA 1
ATOM 859 C C . GLN A 1 109 ? 6.753 6.079 1.684 1.00 93.12 109 GLN A C 1
ATOM 861 O O . GLN A 1 109 ? 6.976 5.689 2.828 1.00 93.12 109 GLN A O 1
ATOM 86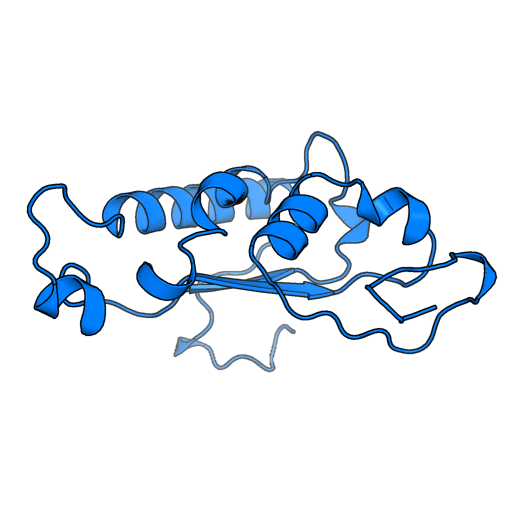6 N N . ALA A 1 110 ? 5.521 6.368 1.257 1.00 95.25 110 ALA A N 1
ATOM 867 C CA . ALA A 1 110 ? 4.357 6.301 2.134 1.00 95.25 110 ALA A CA 1
ATOM 868 C C . ALA A 1 110 ? 4.108 4.879 2.672 1.00 95.25 110 ALA A C 1
ATOM 870 O O . ALA A 1 110 ? 3.747 4.719 3.834 1.00 95.25 110 ALA A O 1
ATOM 871 N N . MET A 1 111 ? 4.357 3.832 1.873 1.00 94.50 111 MET A N 1
ATOM 872 C CA . MET A 1 111 ? 4.305 2.445 2.354 1.00 94.50 111 MET A CA 1
ATOM 873 C C . MET A 1 111 ? 5.358 2.171 3.438 1.00 94.50 111 MET A C 1
ATOM 875 O O . MET A 1 111 ? 5.037 1.560 4.456 1.00 94.50 111 MET A O 1
ATOM 879 N N . LYS A 1 112 ? 6.605 2.628 3.245 1.00 92.50 112 LYS A N 1
ATOM 880 C CA . LYS A 1 112 ? 7.682 2.495 4.243 1.00 92.50 112 LYS A CA 1
ATOM 881 C C . LYS A 1 112 ? 7.324 3.205 5.549 1.00 92.50 112 LYS A C 1
ATOM 883 O O . LYS A 1 112 ? 7.483 2.629 6.621 1.00 92.50 112 LYS A O 1
ATOM 888 N N . GLU A 1 113 ? 6.815 4.430 5.456 1.00 93.62 113 GLU A N 1
ATOM 889 C CA . GLU A 1 113 ? 6.393 5.238 6.608 1.00 93.62 113 GLU A CA 1
ATOM 890 C C . GLU A 1 113 ? 5.190 4.629 7.340 1.00 93.62 113 GLU A C 1
ATOM 892 O O . GLU A 1 113 ? 5.131 4.679 8.566 1.00 93.62 113 GLU A O 1
ATOM 897 N N . ALA A 1 114 ? 4.278 3.978 6.611 1.00 95.12 114 ALA A N 1
ATOM 898 C CA . ALA A 1 114 ? 3.167 3.217 7.179 1.00 95.12 114 ALA A CA 1
ATOM 899 C C . ALA A 1 114 ? 3.593 1.876 7.817 1.00 95.12 114 ALA A C 1
ATOM 901 O O . ALA A 1 114 ? 2.745 1.127 8.298 1.00 95.12 114 ALA A O 1
ATOM 902 N N . GLY A 1 115 ? 4.892 1.552 7.832 1.00 92.50 115 GLY A N 1
ATOM 903 C CA . GLY A 1 115 ? 5.414 0.341 8.464 1.00 92.50 115 GLY A CA 1
ATOM 904 C C . GLY A 1 115 ? 5.265 -0.924 7.618 1.00 92.50 115 GLY A C 1
ATOM 905 O O . GLY A 1 115 ? 5.219 -2.022 8.171 1.00 92.50 115 GLY A O 1
ATOM 906 N N . ALA A 1 116 ? 5.183 -0.800 6.288 1.00 93.75 116 ALA A N 1
ATOM 907 C CA . ALA A 1 116 ? 5.200 -1.961 5.401 1.00 93.75 116 ALA A CA 1
ATOM 908 C C . ALA A 1 116 ? 6.471 -2.797 5.614 1.00 93.75 116 ALA A C 1
ATOM 910 O O . ALA A 1 116 ? 7.532 -2.259 5.910 1.00 93.75 116 ALA A O 1
ATOM 911 N N . ASN A 1 117 ? 6.386 -4.110 5.413 1.00 92.81 117 ASN A N 1
ATOM 912 C CA . ASN A 1 117 ? 7.560 -4.983 5.424 1.00 92.81 117 ASN A CA 1
ATOM 913 C C . ASN A 1 117 ? 8.241 -4.995 4.049 1.00 92.81 117 ASN A C 1
ATOM 915 O O . ASN A 1 117 ? 7.571 -4.942 3.018 1.00 92.81 117 ASN A O 1
ATOM 919 N N . GLY A 1 118 ? 9.569 -5.120 4.035 1.00 90.75 118 GLY A N 1
ATOM 920 C CA . GLY A 1 118 ? 10.367 -5.238 2.815 1.00 90.75 118 GLY A CA 1
ATOM 921 C C . GLY A 1 118 ? 11.044 -6.602 2.699 1.00 90.75 118 GLY A C 1
ATOM 922 O O . GLY A 1 118 ? 11.585 -7.116 3.676 1.00 90.75 118 GLY A O 1
ATOM 923 N N . LEU A 1 119 ? 11.056 -7.166 1.490 1.00 91.81 119 LEU A N 1
ATOM 924 C CA . LEU A 1 119 ? 11.832 -8.353 1.133 1.00 91.81 119 LEU A CA 1
ATOM 925 C C . LEU A 1 119 ? 12.739 -8.008 -0.048 1.00 91.81 119 LEU A C 1
ATOM 927 O O . LEU A 1 119 ? 12.250 -7.692 -1.132 1.00 91.81 119 LEU A O 1
ATOM 931 N N . LEU A 1 120 ? 14.054 -8.085 0.154 1.00 91.06 120 LEU A N 1
ATOM 932 C CA . LEU A 1 120 ? 15.023 -8.010 -0.935 1.00 91.06 120 LEU A CA 1
ATOM 933 C C . LEU A 1 120 ? 15.378 -9.427 -1.384 1.00 91.06 120 LEU A C 1
ATOM 935 O O . LEU A 1 120 ? 15.824 -10.247 -0.582 1.00 91.06 120 LEU A O 1
ATOM 939 N N . LEU A 1 121 ? 15.167 -9.702 -2.668 1.00 92.12 121 LEU A N 1
ATOM 940 C CA . LEU A 1 121 ? 15.602 -10.939 -3.311 1.00 92.12 121 LEU A CA 1
ATOM 941 C C . LEU A 1 121 ? 17.005 -10.742 -3.912 1.00 92.12 121 LEU A C 1
ATOM 943 O O . LEU A 1 121 ? 17.853 -10.076 -3.327 1.00 92.12 121 LEU A O 1
ATOM 947 N N . SER A 1 122 ? 17.281 -11.325 -5.078 1.00 91.12 122 SER A N 1
ATOM 948 C CA . SER A 1 122 ? 18.522 -11.031 -5.796 1.00 91.12 122 SER A CA 1
ATOM 949 C C . SER A 1 122 ? 18.566 -9.550 -6.191 1.00 91.12 122 SER A C 1
ATOM 951 O O . SER A 1 122 ? 17.592 -9.017 -6.724 1.00 91.12 122 SER A O 1
ATOM 953 N N . GLY A 1 123 ? 19.691 -8.891 -5.920 1.00 87.50 123 GLY A N 1
ATOM 954 C CA . GLY A 1 123 ? 19.912 -7.481 -6.217 1.00 87.50 123 GLY A CA 1
ATOM 955 C C . GLY A 1 123 ? 21.396 -7.157 -6.358 1.00 87.50 123 GLY A C 1
ATOM 956 O O . GLY A 1 123 ? 22.263 -7.970 -6.028 1.00 87.50 123 GLY A O 1
ATOM 957 N N . GLU A 1 124 ? 21.691 -5.966 -6.874 1.00 86.56 124 GLU A N 1
ATOM 958 C CA . GLU A 1 124 ? 23.060 -5.491 -7.047 1.00 86.56 124 GLU A CA 1
ATOM 959 C C . GLU A 1 124 ? 23.464 -4.594 -5.879 1.00 86.56 124 GLU A C 1
ATOM 961 O O . GLU A 1 124 ? 22.810 -3.590 -5.612 1.00 86.56 124 GLU A O 1
ATOM 966 N N . ARG A 1 125 ? 24.606 -4.885 -5.243 1.00 86.38 125 ARG A N 1
ATOM 967 C CA . ARG A 1 125 ? 25.127 -4.082 -4.116 1.00 86.38 125 ARG A CA 1
ATOM 968 C C . ARG A 1 125 ? 25.350 -2.603 -4.460 1.00 86.38 125 ARG A C 1
ATOM 970 O O . ARG A 1 125 ? 25.467 -1.777 -3.563 1.00 86.38 125 ARG A O 1
ATOM 977 N N . GLN A 1 126 ? 25.475 -2.278 -5.748 1.00 89.50 126 GLN A N 1
ATOM 978 C CA . GLN A 1 126 ? 25.687 -0.909 -6.227 1.00 89.50 126 GLN A CA 1
ATOM 979 C C . GLN A 1 126 ? 24.462 -0.011 -6.007 1.00 89.50 126 GLN A C 1
ATOM 981 O O . GLN A 1 126 ? 24.617 1.205 -5.944 1.00 89.50 126 GLN A O 1
ATOM 986 N N . GLU A 1 127 ? 23.271 -0.592 -5.838 1.00 88.19 127 GLU A N 1
ATOM 987 C CA . GLU A 1 127 ? 22.044 0.144 -5.508 1.00 88.19 127 GLU A CA 1
ATOM 988 C C . GLU A 1 127 ? 22.069 0.741 -4.091 1.00 88.19 127 GLU A C 1
ATOM 990 O O . GLU A 1 127 ? 21.291 1.644 -3.779 1.00 88.19 127 GLU A O 1
ATOM 995 N N . GLY A 1 128 ? 22.991 0.274 -3.243 1.00 87.31 128 GLY A N 1
ATOM 996 C CA . GLY A 1 128 ? 23.143 0.735 -1.871 1.00 87.31 128 GLY A CA 1
ATOM 997 C C . GLY A 1 128 ? 22.068 0.177 -0.942 1.00 87.31 128 GLY A C 1
ATOM 998 O O . GLY A 1 128 ? 21.527 -0.902 -1.154 1.00 87.31 128 GLY A O 1
ATOM 999 N N . GLN A 1 129 ? 21.789 0.901 0.140 1.00 86.38 129 GLN A N 1
ATOM 1000 C CA . GLN A 1 129 ? 20.816 0.464 1.135 1.00 86.38 129 GLN A CA 1
ATOM 1001 C C . GLN A 1 129 ? 19.379 0.654 0.629 1.00 86.38 129 GLN A C 1
ATOM 1003 O O . GLN A 1 129 ? 18.974 1.763 0.287 1.00 86.38 129 GLN A O 1
ATOM 1008 N N . ILE A 1 130 ? 18.590 -0.419 0.645 1.00 84.25 130 ILE A N 1
ATOM 1009 C CA . ILE A 1 130 ? 17.219 -0.453 0.099 1.00 84.25 130 ILE A CA 1
ATOM 1010 C C . ILE A 1 130 ? 16.171 -0.410 1.215 1.00 84.25 130 ILE A C 1
ATOM 1012 O O . ILE A 1 130 ? 15.114 0.228 1.103 1.00 84.25 130 ILE A O 1
ATOM 1016 N N . TRP A 1 131 ? 16.489 -1.089 2.312 1.00 83.12 131 TRP A N 1
ATOM 1017 C CA . TRP A 1 131 ? 15.701 -1.176 3.533 1.00 83.12 131 TRP A CA 1
ATOM 1018 C C . TRP A 1 131 ? 16.643 -1.002 4.731 1.00 83.12 131 TRP A C 1
ATOM 1020 O O . TRP A 1 131 ? 17.836 -1.284 4.587 1.00 83.12 131 TRP A O 1
ATOM 1030 N N . PRO A 1 132 ? 16.174 -0.563 5.913 1.00 80.31 132 PRO A N 1
ATOM 1031 C CA . PRO A 1 132 ? 17.007 -0.549 7.111 1.00 80.31 132 PRO A CA 1
ATOM 1032 C C . PRO A 1 132 ? 17.746 -1.880 7.321 1.00 80.31 132 PRO A C 1
ATOM 1034 O O . PRO A 1 132 ? 17.132 -2.930 7.482 1.00 80.31 132 PRO A O 1
ATOM 1037 N N . GLY A 1 133 ? 19.079 -1.823 7.277 1.00 80.12 133 GLY A N 1
ATOM 1038 C CA . GLY A 1 133 ? 19.960 -2.989 7.415 1.00 80.12 133 GLY A CA 1
ATOM 1039 C C . GLY A 1 133 ? 20.069 -3.917 6.194 1.00 80.12 133 GLY A C 1
ATOM 1040 O O . GLY A 1 133 ? 20.727 -4.948 6.300 1.00 80.12 133 GLY A O 1
ATOM 1041 N N . VAL A 1 134 ? 19.473 -3.570 5.049 1.00 81.81 134 VAL A N 1
ATOM 1042 C CA . VAL A 1 134 ? 19.458 -4.402 3.832 1.00 81.81 134 VAL A CA 1
ATOM 1043 C C . VAL A 1 134 ? 20.116 -3.661 2.663 1.00 81.81 134 VAL A C 1
ATOM 1045 O O . VAL A 1 134 ? 19.714 -2.541 2.336 1.00 81.81 134 VAL A O 1
ATOM 1048 N N . TYR A 1 135 ? 21.104 -4.311 2.039 1.00 79.50 135 TYR A N 1
ATOM 1049 C CA . TYR A 1 135 ? 21.982 -3.796 0.978 1.00 79.50 135 TYR A CA 1
ATOM 1050 C C . TYR A 1 135 ? 22.029 -4.741 -0.223 1.00 79.50 135 TYR A C 1
ATOM 1052 O O . TYR A 1 135 ? 21.883 -5.965 0.007 1.00 79.50 135 TYR A O 1
#

InterPro domains:
  IPR027417 P-loop containing nucleoside triphosphate hydrolase [G3DSA:3.40.50.300] (1-134)

Organism: NCBI:txid2055947

Foldseek 3Di:
DPPPDPPVRDPDDDPDLVSLLVVLVVVLVLLVQLPADPPQDPVCQVVLVSDDDAADEAEAEQQVVQFDDSNSNVSCLVCLLVCVSSRYHYHYYHDQPPLLVSCPGPSNVSNVVSVHDDDDDDHDCVSPDNDVVRD

Secondary structure (DSSP, 8-state):
-TTTS-GGG-----SSHHHHHHHHHHHHHHHHHTSPPTT--HHHHHHTTT--S--EEEEE-SGGGT-STT-TTGGGGGGGGGHHHHTEEEEE---STTHHHHTTSHHHHHHHHTT------S--GGG--SBTTB-